Protein AF-A0A0C2BVC5-F1 (afdb_monomer_lite)

Radius of gyration: 15.93 Å; chains: 1; bounding box: 23×32×45 Å

Foldseek 3Di:
DDQDPVPSDDDDAAAEDEAEDDPVCVVVVVVVVVVLVVVCVVPDPLRRHHYDYDHQVVQVPPVDPCRHPVNVVVVVVVVSCVSGNDDD

pLDDT: mean 83.06, std 11.5, range [54.75, 97.75]

Secondary structure (DSSP, 8-state):
-EE-TTTSSEEPPPPEEEEE--GGGHHHHHHHHHHHHHHGGGS-GGGPPEEEEE-HHHHTTS--GGGSHHHHHHHHHHHHHHHH----

Structure (mmCIF, N/CA/C/O backbone):
data_AF-A0A0C2BVC5-F1
#
_entry.id   AF-A0A0C2BVC5-F1
#
loop_
_atom_site.group_PDB
_atom_site.id
_atom_site.type_symbol
_atom_site.label_atom_id
_atom_site.label_alt_id
_atom_site.label_comp_id
_atom_site.label_asym_id
_atom_site.label_entity_id
_atom_site.label_seq_id
_atom_site.pdbx_PDB_ins_code
_atom_site.Cartn_x
_atom_site.Cartn_y
_atom_site.Cartn_z
_atom_site.occupancy
_atom_site.B_iso_or_equiv
_atom_site.auth_seq_id
_atom_site.auth_comp_id
_atom_site.auth_asym_id
_atom_site.auth_atom_id
_atom_site.pdbx_PDB_model_num
ATOM 1 N N . TRP A 1 1 ? 4.771 4.538 15.153 1.00 54.75 1 TRP A N 1
ATOM 2 C CA . TRP A 1 1 ? 4.286 4.659 16.543 1.00 54.75 1 TRP A CA 1
ATOM 3 C C . TRP A 1 1 ? 3.403 5.894 16.665 1.00 54.75 1 TRP A C 1
ATOM 5 O O . TRP A 1 1 ? 3.734 6.908 16.055 1.00 54.75 1 TRP A O 1
ATOM 15 N N . SER A 1 2 ? 2.261 5.801 17.353 1.00 58.59 2 SER A N 1
ATOM 16 C CA . SER A 1 2 ? 1.427 6.954 17.756 1.00 58.59 2 SER A CA 1
ATOM 17 C C . SER A 1 2 ? 1.256 6.924 19.264 1.00 58.59 2 SER A C 1
ATOM 19 O O . SER A 1 2 ? 1.124 5.828 19.807 1.00 58.59 2 SER A O 1
ATOM 21 N N . GLN A 1 3 ? 1.195 8.077 19.929 1.00 60.19 3 GLN A N 1
ATOM 22 C CA . GLN A 1 3 ? 0.544 8.108 21.235 1.00 60.19 3 GLN A CA 1
ATOM 23 C C . GLN A 1 3 ? -0.967 8.101 21.029 1.00 60.19 3 GLN A C 1
ATOM 25 O O . GLN A 1 3 ? -1.473 8.825 20.169 1.00 60.19 3 GLN A O 1
ATOM 30 N N . ASP A 1 4 ? -1.664 7.284 21.808 1.00 61.75 4 ASP A N 1
ATOM 31 C CA . ASP A 1 4 ? -3.109 7.386 21.962 1.00 61.75 4 ASP A CA 1
ATOM 32 C C . ASP A 1 4 ? -3.420 8.237 23.208 1.00 61.75 4 ASP A C 1
ATOM 34 O O . ASP A 1 4 ? -3.108 7.821 24.333 1.00 61.75 4 ASP A O 1
ATOM 38 N N . PRO A 1 5 ? -4.030 9.428 23.034 1.00 62.47 5 PRO A N 1
ATOM 39 C CA . PRO A 1 5 ? -4.396 10.304 24.142 1.00 62.47 5 PRO A CA 1
ATOM 40 C C . PRO A 1 5 ? -5.336 9.644 25.160 1.00 62.47 5 PRO A C 1
ATOM 42 O O . PRO A 1 5 ? -5.343 10.049 26.322 1.00 62.47 5 PRO A O 1
ATOM 45 N N . ALA A 1 6 ? -6.120 8.642 24.746 1.00 66.25 6 ALA A N 1
ATOM 46 C CA . ALA A 1 6 ? -7.100 7.971 25.594 1.00 66.25 6 ALA A CA 1
ATOM 47 C C . ALA A 1 6 ? -6.482 6.905 26.511 1.00 66.25 6 ALA A C 1
ATOM 49 O O . ALA A 1 6 ? -7.008 6.653 27.593 1.00 66.25 6 ALA A O 1
ATOM 50 N N . THR A 1 7 ? -5.360 6.295 26.117 1.00 66.31 7 THR A N 1
ATOM 51 C CA . THR A 1 7 ? -4.755 5.170 26.855 1.00 66.31 7 THR A CA 1
ATOM 52 C C . THR A 1 7 ? -3.387 5.485 27.456 1.00 66.31 7 THR A C 1
ATOM 54 O O . THR A 1 7 ? -2.857 4.665 28.206 1.00 66.31 7 THR A O 1
ATOM 57 N N . ARG A 1 8 ?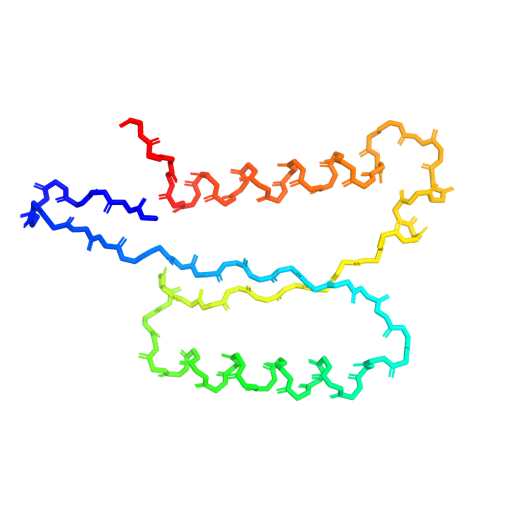 -2.796 6.658 27.155 1.00 62.47 8 ARG A N 1
ATOM 58 C CA . ARG A 1 8 ? -1.392 7.009 27.484 1.00 62.47 8 ARG A CA 1
ATOM 59 C C .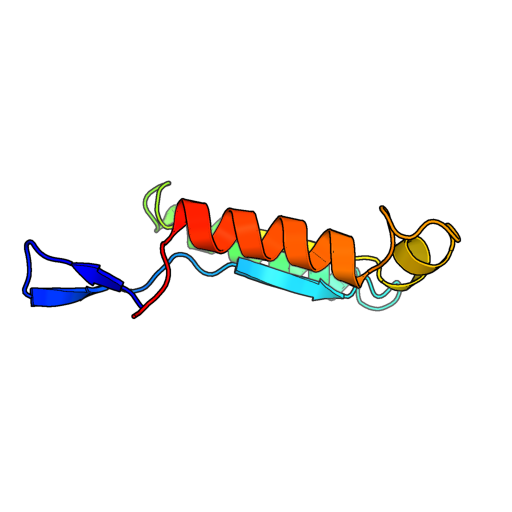 ARG A 1 8 ? -0.374 5.959 26.998 1.00 62.47 8 ARG A C 1
ATOM 61 O O . ARG A 1 8 ? 0.775 5.957 27.437 1.00 62.47 8 ARG A O 1
ATOM 68 N N . GLY A 1 9 ? -0.798 5.066 26.105 1.00 64.38 9 GLY A N 1
ATOM 69 C CA . GLY A 1 9 ? -0.017 3.970 25.557 1.00 64.38 9 GLY A CA 1
ATOM 70 C C . GLY A 1 9 ? 0.525 4.295 24.170 1.00 64.38 9 GLY A C 1
ATOM 71 O O . GLY A 1 9 ? 0.056 5.201 23.476 1.00 64.38 9 GLY A O 1
ATOM 72 N N . VAL A 1 10 ? 1.535 3.532 23.757 1.00 60.78 10 VAL A N 1
ATOM 73 C CA . VAL A 1 10 ? 2.044 3.559 22.385 1.00 60.78 10 VAL A CA 1
ATOM 74 C C . VAL A 1 10 ? 1.240 2.559 21.565 1.00 60.78 10 VAL A C 1
ATOM 76 O O . VAL A 1 10 ? 1.219 1.377 21.898 1.00 60.78 10 VAL A O 1
ATOM 79 N N . VAL A 1 11 ? 0.621 3.015 20.477 1.00 64.94 11 VAL A N 1
ATOM 80 C CA . VAL A 1 11 ? -0.110 2.137 19.554 1.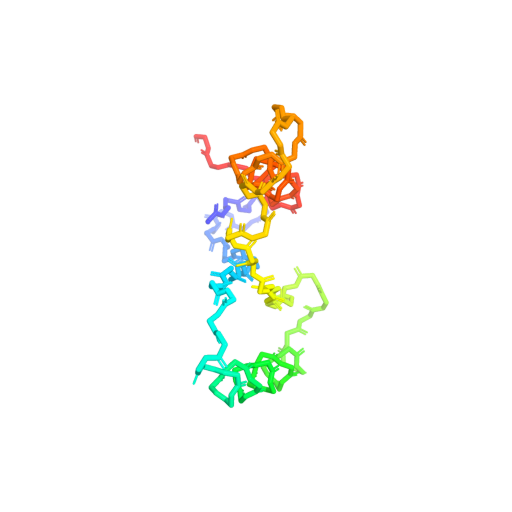00 64.94 11 VAL A CA 1
ATOM 81 C C . VAL A 1 11 ? 0.726 1.871 18.305 1.00 64.94 11 VAL A C 1
ATOM 83 O O . VAL A 1 11 ? 1.384 2.771 17.753 1.00 64.94 11 VAL A O 1
ATOM 86 N N . GLY A 1 12 ? 0.713 0.611 17.867 1.00 64.00 12 GLY A N 1
ATOM 87 C CA . GLY A 1 12 ? 1.221 0.212 16.559 1.00 64.00 12 GLY A CA 1
ATOM 88 C C . GLY A 1 12 ? 0.420 0.915 15.466 1.00 64.00 12 GLY A C 1
ATOM 89 O O . GLY A 1 12 ? -0.801 0.979 15.535 1.00 64.00 12 GLY A O 1
ATOM 90 N N . LYS A 1 13 ? 1.111 1.492 14.479 1.00 71.75 13 LYS A N 1
ATOM 91 C CA . LYS A 1 13 ? 0.459 2.056 13.290 1.00 71.75 13 LYS A CA 1
ATOM 92 C C . LYS A 1 13 ? 0.379 0.963 12.218 1.00 71.75 13 LYS A C 1
ATOM 94 O O . LYS A 1 13 ? 1.287 0.127 12.188 1.00 71.75 13 LYS A O 1
ATOM 99 N N . PRO A 1 14 ? -0.641 0.979 11.345 1.00 73.00 14 PRO A N 1
ATOM 100 C CA . PRO A 1 14 ? -0.749 0.038 10.234 1.00 73.00 14 PRO A CA 1
ATOM 101 C C . PRO A 1 14 ? 0.539 0.057 9.409 1.00 73.00 14 PRO A C 1
ATOM 103 O O . PRO A 1 14 ? 1.084 1.123 9.107 1.00 73.00 14 PRO A O 1
ATOM 106 N N . LEU A 1 15 ? 1.066 -1.125 9.098 1.00 80.00 15 LEU A N 1
ATOM 107 C CA . LEU A 1 15 ? 2.318 -1.250 8.360 1.00 80.00 15 LEU A CA 1
ATOM 108 C C . LEU A 1 15 ? 2.062 -1.024 6.869 1.00 80.00 15 LEU A C 1
ATOM 110 O O . LEU A 1 15 ? 1.241 -1.712 6.262 1.00 80.00 15 LEU A O 1
ATOM 114 N N . ILE A 1 16 ? 2.805 -0.086 6.281 1.00 83.69 16 ILE A N 1
ATOM 115 C CA . ILE A 1 16 ? 2.857 0.123 4.834 1.00 83.69 16 ILE A CA 1
ATOM 116 C C . ILE A 1 16 ? 4.175 -0.459 4.338 1.00 83.69 16 ILE A C 1
ATOM 118 O O . ILE A 1 16 ? 5.243 0.080 4.626 1.00 83.69 16 ILE A O 1
ATOM 122 N N . LEU A 1 17 ? 4.097 -1.563 3.599 1.00 86.69 17 LEU A N 1
ATOM 123 C CA . LEU A 1 17 ? 5.251 -2.190 2.972 1.00 86.69 17 LEU A CA 1
ATOM 124 C C . LEU A 1 17 ? 5.292 -1.845 1.484 1.00 86.69 17 LEU A C 1
ATOM 126 O O . LEU A 1 17 ? 4.350 -2.125 0.736 1.00 86.69 17 LEU A O 1
ATOM 130 N N . VAL A 1 18 ? 6.414 -1.265 1.067 1.00 88.00 18 VAL A N 1
ATOM 131 C CA . VAL A 1 18 ? 6.734 -0.993 -0.333 1.00 88.00 18 VAL A CA 1
ATOM 132 C C . VAL A 1 18 ? 7.833 -1.954 -0.757 1.00 88.00 18 VAL A C 1
ATOM 134 O O . VAL A 1 18 ? 8.915 -1.952 -0.176 1.00 88.00 18 VAL A O 1
ATOM 137 N N . ASP A 1 19 ? 7.544 -2.766 -1.763 1.00 90.31 19 ASP A N 1
ATOM 138 C CA . ASP A 1 19 ? 8.491 -3.700 -2.364 1.00 90.31 19 ASP A CA 1
ATOM 139 C C . ASP A 1 19 ? 8.904 -3.218 -3.757 1.00 90.31 19 ASP A C 1
ATOM 141 O O . ASP A 1 19 ? 8.089 -2.642 -4.484 1.00 90.31 19 ASP A O 1
ATOM 145 N N . ILE A 1 20 ? 10.155 -3.450 -4.147 1.00 88.94 20 ILE A N 1
ATOM 146 C CA . ILE A 1 20 ? 10.642 -3.075 -5.478 1.00 88.94 20 ILE A CA 1
ATOM 147 C C . ILE A 1 20 ? 10.097 -4.088 -6.484 1.00 88.94 20 ILE A C 1
ATOM 149 O O . ILE A 1 20 ? 10.116 -5.296 -6.262 1.00 88.94 20 ILE A O 1
ATOM 153 N N . HIS A 1 21 ? 9.583 -3.601 -7.609 1.00 89.81 21 HIS A N 1
ATOM 154 C CA . HIS A 1 21 ? 9.112 -4.474 -8.673 1.00 89.81 21 HIS A CA 1
ATOM 155 C C . HIS A 1 21 ? 10.289 -5.138 -9.403 1.00 89.81 21 HIS A C 1
ATOM 157 O O . HIS A 1 21 ? 10.800 -4.606 -10.385 1.00 89.81 21 HIS A O 1
ATOM 163 N N . GLU A 1 22 ? 10.682 -6.321 -8.934 1.00 87.44 22 GLU A N 1
ATOM 164 C CA . GLU A 1 22 ? 11.719 -7.146 -9.552 1.00 87.44 22 GLU A CA 1
ATOM 165 C C . GLU A 1 22 ? 11.105 -8.254 -10.429 1.00 87.44 22 GLU A C 1
ATOM 167 O O . GLU A 1 22 ? 10.420 -9.147 -9.910 1.00 87.44 22 GLU A O 1
ATOM 172 N N . PRO A 1 23 ? 11.360 -8.268 -11.754 1.00 87.88 23 PRO A N 1
ATOM 173 C CA . PRO A 1 23 ? 10.782 -9.255 -12.673 1.00 87.88 23 PRO A CA 1
ATOM 174 C C . PRO A 1 23 ? 11.079 -10.709 -12.293 1.00 87.88 23 PRO A C 1
ATOM 176 O O . PRO A 1 23 ? 10.274 -11.600 -12.566 1.00 87.88 23 PRO A O 1
ATOM 179 N N . HIS A 1 24 ? 12.214 -10.959 -11.641 1.00 91.12 24 HIS A N 1
ATOM 180 C CA . HIS A 1 24 ? 12.640 -12.297 -11.233 1.00 91.12 24 HIS A CA 1
ATOM 181 C C . HIS A 1 24 ? 12.120 -12.712 -9.846 1.00 91.12 24 HIS A C 1
ATOM 183 O O . HIS A 1 24 ? 12.225 -13.881 -9.485 1.00 91.12 24 HIS A O 1
ATOM 189 N N . ALA A 1 25 ? 11.505 -11.796 -9.090 1.00 90.12 25 ALA A N 1
ATOM 190 C CA . ALA A 1 25 ? 10.963 -12.053 -7.753 1.00 90.12 25 ALA A CA 1
ATOM 191 C C . ALA A 1 25 ? 9.429 -12.214 -7.734 1.00 90.12 25 ALA A C 1
ATOM 193 O O . ALA A 1 25 ? 8.822 -12.261 -6.664 1.00 90.12 25 ALA A O 1
ATOM 194 N N . GLN A 1 26 ? 8.779 -12.331 -8.900 1.00 89.75 26 GLN A N 1
ATOM 195 C CA . GLN A 1 26 ? 7.312 -12.355 -9.019 1.00 89.75 26 GLN A CA 1
ATOM 196 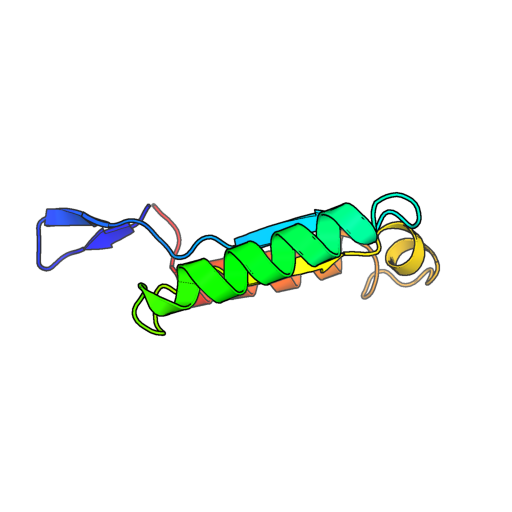C C . GLN A 1 26 ? 6.640 -13.446 -8.172 1.00 89.75 26 GLN A C 1
ATOM 198 O O . GLN A 1 26 ? 5.611 -13.184 -7.550 1.00 89.75 26 GLN A O 1
ATOM 203 N N . THR A 1 27 ? 7.228 -14.643 -8.099 1.00 94.25 27 THR A N 1
ATOM 204 C CA . THR A 1 27 ? 6.704 -15.742 -7.270 1.00 94.25 27 THR A CA 1
ATOM 205 C C . THR A 1 27 ? 6.761 -15.400 -5.782 1.00 94.25 27 THR A C 1
ATOM 207 O O . THR A 1 27 ? 5.782 -15.598 -5.064 1.00 94.25 27 THR A O 1
ATOM 210 N N . ALA A 1 28 ? 7.878 -14.834 -5.314 1.00 92.19 28 ALA A N 1
ATOM 211 C CA . ALA A 1 28 ? 8.024 -14.408 -3.925 1.00 92.19 28 ALA A CA 1
ATOM 212 C C . ALA A 1 28 ? 7.040 -13.278 -3.589 1.00 92.19 28 ALA A C 1
ATOM 214 O O . ALA A 1 28 ? 6.335 -13.362 -2.585 1.00 92.19 28 ALA A O 1
ATOM 215 N N . ALA A 1 29 ? 6.905 -12.285 -4.473 1.00 92.31 29 ALA A N 1
ATOM 216 C CA . ALA A 1 29 ? 5.931 -11.207 -4.327 1.00 92.31 29 ALA A CA 1
ATOM 217 C C . ALA A 1 29 ? 4.484 -11.735 -4.290 1.00 92.31 29 ALA A C 1
ATOM 219 O O . ALA A 1 29 ? 3.664 -11.257 -3.506 1.00 92.31 29 ALA A O 1
ATOM 220 N N . ALA A 1 30 ? 4.150 -12.748 -5.096 1.00 94.25 30 ALA A N 1
ATOM 221 C CA . ALA A 1 30 ? 2.834 -13.385 -5.072 1.00 94.25 30 ALA A CA 1
ATOM 222 C C . ALA A 1 30 ? 2.563 -14.099 -3.737 1.00 94.25 30 ALA A C 1
ATOM 224 O O . ALA A 1 30 ? 1.505 -13.894 -3.140 1.00 94.25 30 ALA A O 1
ATOM 225 N N . HIS A 1 31 ? 3.524 -14.877 -3.230 1.00 95.62 31 HIS A N 1
ATOM 226 C CA . HIS A 1 31 ? 3.406 -15.511 -1.914 1.00 95.62 31 HIS A CA 1
ATOM 227 C C . HIS A 1 31 ? 3.294 -14.479 -0.789 1.00 95.62 31 HIS A C 1
ATOM 229 O O . HIS A 1 31 ? 2.467 -14.636 0.108 1.00 95.62 31 HIS A O 1
ATOM 235 N N . PHE A 1 32 ? 4.052 -13.386 -0.867 1.00 94.31 32 PHE A N 1
ATOM 236 C CA . PHE A 1 32 ? 3.984 -12.315 0.118 1.00 94.31 32 PHE A CA 1
ATOM 237 C C . PHE A 1 32 ? 2.612 -11.623 0.122 1.00 94.31 32 PHE A C 1
ATOM 239 O O . PHE A 1 32 ? 2.021 -11.427 1.182 1.00 94.31 32 PHE A O 1
ATOM 246 N N . ARG A 1 33 ? 2.035 -11.338 -1.056 1.00 94.81 33 ARG A N 1
ATOM 247 C CA . ARG A 1 33 ? 0.660 -10.809 -1.180 1.00 94.81 33 ARG A CA 1
ATOM 248 C C . ARG A 1 33 ? -0.373 -11.728 -0.533 1.00 94.81 33 ARG A C 1
ATOM 250 O O . ARG A 1 33 ? -1.288 -11.242 0.129 1.00 94.81 33 ARG A O 1
ATOM 257 N N . LEU A 1 34 ? -0.239 -13.041 -0.723 1.00 96.88 34 LEU A N 1
ATOM 258 C CA . LEU A 1 34 ? -1.126 -14.024 -0.097 1.00 96.88 34 LEU A CA 1
ATOM 259 C C . LEU A 1 34 ? -0.972 -14.030 1.427 1.00 96.88 34 LEU A C 1
ATOM 261 O O . LEU A 1 34 ? -1.982 -14.050 2.126 1.00 96.88 34 LEU A O 1
ATOM 265 N N . ALA A 1 35 ? 0.258 -13.941 1.937 1.00 96.25 35 ALA A N 1
ATOM 266 C CA . ALA A 1 35 ? 0.521 -13.843 3.370 1.00 96.25 35 ALA A CA 1
ATOM 267 C C . ALA A 1 35 ? -0.092 -12.571 3.977 1.00 96.25 35 ALA A C 1
ATOM 269 O O . ALA A 1 35 ? -0.794 -12.655 4.979 1.00 96.25 35 ALA A O 1
ATOM 270 N N . VAL A 1 36 ? 0.078 -11.410 3.335 1.00 95.81 36 VAL A N 1
ATOM 271 C CA . VAL A 1 36 ? -0.554 -10.148 3.763 1.00 95.81 36 VAL A CA 1
ATOM 272 C C . VAL A 1 36 ? -2.078 -10.272 3.773 1.00 95.81 36 VAL A C 1
ATOM 274 O O . VAL A 1 36 ? -2.725 -9.907 4.753 1.00 95.81 36 VAL A O 1
ATOM 277 N N . LYS A 1 37 ? -2.666 -10.847 2.715 1.00 96.31 37 LYS A N 1
ATOM 278 C CA . LYS A 1 37 ? -4.115 -11.083 2.641 1.00 96.31 37 LYS A CA 1
ATOM 279 C C . LYS A 1 37 ? -4.605 -12.011 3.755 1.00 96.31 37 LYS A C 1
ATOM 281 O O . LYS A 1 37 ? -5.693 -11.794 4.278 1.00 96.31 37 LYS A O 1
ATOM 286 N N . TYR A 1 38 ? -3.835 -13.042 4.090 1.00 97.75 38 TYR A N 1
ATOM 287 C CA . TYR A 1 38 ? -4.149 -13.957 5.183 1.00 97.75 38 TYR A CA 1
ATOM 288 C C . TYR A 1 38 ? -4.080 -13.255 6.543 1.00 97.75 38 TYR A C 1
ATOM 290 O O . TYR A 1 38 ? -5.034 -13.328 7.309 1.00 97.75 38 TYR A O 1
ATOM 298 N N . LEU A 1 39 ? -3.006 -12.510 6.818 1.00 95.62 39 LEU A N 1
ATOM 299 C CA . LEU A 1 39 ? -2.832 -11.776 8.076 1.00 95.62 39 LEU A CA 1
ATOM 300 C C . LEU A 1 39 ? -3.942 -10.745 8.307 1.00 95.62 39 LEU A C 1
ATOM 302 O O . LEU A 1 39 ? -4.445 -10.623 9.421 1.00 95.62 39 LEU A O 1
ATOM 306 N N . ASN A 1 40 ? -4.388 -10.066 7.249 1.00 95.56 40 ASN A N 1
ATOM 307 C CA . ASN A 1 40 ? -5.477 -9.093 7.336 1.00 95.56 40 ASN A CA 1
ATOM 308 C C . ASN A 1 40 ? -6.835 -9.711 7.727 1.00 95.56 40 ASN A C 1
ATOM 310 O O . ASN A 1 40 ? -7.733 -8.970 8.094 1.00 95.56 40 ASN A O 1
ATOM 314 N N . GLN A 1 41 ? -7.007 -11.040 7.717 1.00 97.31 41 GLN A N 1
ATOM 315 C CA . GLN A 1 41 ? -8.225 -11.681 8.246 1.00 97.31 41 GLN A CA 1
ATOM 316 C C . GLN A 1 41 ? -8.345 -11.558 9.771 1.00 97.31 41 GLN A C 1
ATOM 318 O O . GLN A 1 41 ? -9.434 -11.713 10.317 1.00 97.31 41 GLN A O 1
ATOM 323 N N . PHE A 1 42 ? -7.228 -11.290 10.450 1.00 95.75 42 PHE A N 1
ATOM 324 C CA . PHE A 1 42 ? -7.142 -11.192 11.905 1.00 95.75 42 PHE A CA 1
ATOM 325 C C . PHE A 1 42 ? -7.010 -9.746 12.398 1.00 95.75 42 PHE A C 1
ATOM 327 O O . PHE A 1 42 ? -6.909 -9.526 13.603 1.00 95.75 42 PHE A O 1
ATOM 334 N N . LEU A 1 43 ? -6.992 -8.768 11.487 1.00 89.19 43 LEU A N 1
ATOM 335 C CA . LEU A 1 43 ? -6.849 -7.349 11.805 1.00 89.19 43 LEU A CA 1
ATOM 336 C C . LEU A 1 43 ? -8.162 -6.615 11.520 1.00 89.19 43 LEU A C 1
ATOM 338 O O . LEU A 1 43 ? -8.838 -6.929 10.539 1.00 89.19 43 LEU A O 1
ATOM 342 N N . PRO A 1 44 ? -8.540 -5.615 12.335 1.00 90.62 44 PRO A N 1
ATOM 343 C CA . PRO A 1 44 ? -9.624 -4.724 11.961 1.00 90.62 44 PRO A CA 1
ATOM 344 C C . PRO A 1 44 ? -9.246 -3.948 10.684 1.00 90.62 44 PRO A C 1
ATOM 346 O O . PRO A 1 44 ? -8.062 -3.693 10.447 1.00 90.62 44 PRO A O 1
ATOM 349 N N . PRO A 1 45 ? -10.222 -3.493 9.876 1.00 88.19 45 PRO A N 1
ATOM 350 C CA . PRO A 1 45 ? -9.945 -2.775 8.629 1.00 88.19 45 PRO A CA 1
ATOM 351 C C . PRO A 1 45 ? -9.035 -1.549 8.782 1.00 88.19 45 PRO A C 1
ATOM 353 O O . PRO A 1 45 ? -8.265 -1.237 7.877 1.00 88.19 45 PRO A O 1
ATOM 356 N N . SER A 1 46 ? -9.094 -0.871 9.933 1.00 84.56 46 SER A N 1
ATOM 357 C CA . SER A 1 46 ? -8.237 0.272 10.275 1.00 84.56 46 SER A CA 1
ATOM 358 C C . SER A 1 46 ? -6.762 -0.092 10.458 1.00 84.56 46 SER A C 1
ATOM 360 O O . SER A 1 46 ? -5.913 0.794 10.410 1.00 84.56 46 SER A O 1
ATOM 362 N N . GLU A 1 47 ? -6.456 -1.371 10.671 1.00 86.19 47 GLU A N 1
ATOM 363 C CA . GLU A 1 47 ? -5.117 -1.890 10.961 1.00 86.19 47 GLU A CA 1
ATOM 364 C C . GLU A 1 47 ? -4.583 -2.823 9.877 1.00 86.19 47 GLU A C 1
ATOM 366 O O . GLU A 1 47 ? -3.498 -3.381 10.028 1.00 86.19 47 GLU A O 1
ATOM 371 N N . HIS A 1 48 ? -5.306 -2.974 8.763 1.00 90.81 48 HIS A N 1
ATOM 372 C CA . HIS A 1 48 ? -4.839 -3.776 7.642 1.00 90.81 48 HIS A CA 1
ATOM 373 C C . HIS A 1 48 ? -3.434 -3.358 7.195 1.00 90.81 48 HIS A C 1
ATOM 375 O O . HIS A 1 48 ? -3.135 -2.182 6.977 1.00 90.81 48 HIS A O 1
ATOM 381 N N . ILE A 1 49 ? -2.589 -4.360 6.979 1.00 91.62 49 ILE A N 1
ATOM 382 C CA . ILE A 1 49 ? -1.273 -4.197 6.377 1.00 91.62 49 ILE A CA 1
ATOM 383 C C . ILE A 1 49 ? -1.478 -3.815 4.910 1.00 91.62 49 ILE A C 1
ATOM 385 O O . ILE A 1 49 ? -2.120 -4.548 4.146 1.00 91.62 49 ILE A O 1
ATOM 389 N N . ALA A 1 50 ? -0.912 -2.679 4.510 1.00 90.38 50 ALA A N 1
ATOM 390 C CA . ALA A 1 50 ? -0.906 -2.223 3.129 1.00 90.38 50 ALA A CA 1
ATOM 391 C C . ALA A 1 50 ? 0.377 -2.703 2.444 1.00 90.38 50 ALA A C 1
ATOM 393 O O . ALA A 1 50 ? 1.480 -2.357 2.860 1.00 90.38 50 ALA A O 1
ATOM 394 N N . TYR A 1 51 ? 0.239 -3.485 1.374 1.00 92.62 51 TYR A N 1
ATOM 395 C CA . TYR A 1 51 ? 1.362 -3.936 0.554 1.00 92.62 51 TYR A CA 1
ATOM 396 C C . TYR A 1 51 ? 1.241 -3.379 -0.861 1.00 92.62 51 TYR A C 1
ATOM 398 O O . TYR A 1 51 ? 0.208 -3.551 -1.513 1.00 92.62 51 TYR A O 1
ATOM 406 N N . MET A 1 52 ? 2.309 -2.751 -1.350 1.00 90.38 52 MET A N 1
ATOM 407 C CA . MET A 1 52 ? 2.395 -2.247 -2.717 1.00 90.38 52 MET A CA 1
ATOM 408 C C . MET A 1 52 ? 3.733 -2.616 -3.361 1.00 90.38 52 MET A C 1
ATOM 410 O O . MET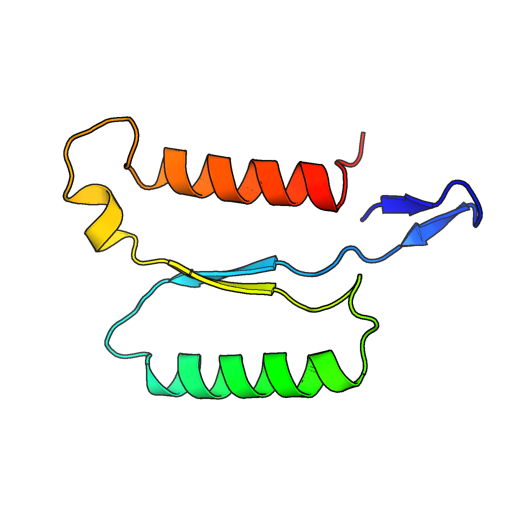 A 1 52 ? 4.767 -2.640 -2.701 1.00 90.38 52 MET A O 1
ATOM 414 N N . SER A 1 53 ? 3.707 -2.882 -4.667 1.00 90.56 53 SER A N 1
ATOM 415 C CA . SER A 1 53 ? 4.911 -3.093 -5.475 1.00 90.56 53 SER A CA 1
ATOM 416 C C . SER A 1 53 ? 5.180 -1.841 -6.304 1.00 90.56 53 SER A C 1
ATOM 418 O O . SER A 1 53 ? 4.254 -1.294 -6.906 1.00 90.56 53 SER A O 1
ATOM 420 N N . PHE A 1 54 ? 6.428 -1.385 -6.316 1.00 89.56 54 PHE A N 1
ATOM 421 C CA . PHE A 1 54 ? 6.842 -0.123 -6.907 1.00 89.56 54 PHE A CA 1
ATOM 422 C C . PHE A 1 54 ? 7.917 -0.337 -7.980 1.00 89.56 54 PHE A C 1
ATOM 424 O O . PHE A 1 54 ? 9.018 -0.811 -7.706 1.00 89.56 54 PHE A O 1
ATOM 431 N N . ASP A 1 55 ? 7.587 0.017 -9.222 1.00 88.62 55 ASP A N 1
ATOM 432 C CA . ASP A 1 55 ? 8.472 -0.104 -10.386 1.00 88.62 55 ASP A CA 1
ATOM 433 C C . ASP A 1 55 ? 9.318 1.167 -10.549 1.00 88.62 55 ASP A C 1
ATOM 435 O O . ASP A 1 55 ? 8.963 2.109 -11.264 1.00 88.62 55 ASP A O 1
ATOM 439 N N . VAL A 1 56 ? 10.452 1.181 -9.844 1.00 87.56 56 VAL A N 1
ATOM 440 C CA . VAL A 1 56 ? 11.422 2.288 -9.830 1.00 87.56 56 VAL A CA 1
ATOM 441 C C . VAL A 1 56 ? 11.928 2.598 -11.244 1.00 87.56 56 VAL A C 1
ATOM 443 O O . VAL A 1 56 ? 12.036 3.766 -11.628 1.00 87.56 56 VAL A O 1
ATOM 446 N N . ALA A 1 57 ? 12.205 1.559 -12.040 1.00 84.56 57 ALA A N 1
ATOM 447 C CA . ALA A 1 57 ? 12.746 1.695 -13.390 1.00 84.56 57 ALA A CA 1
ATOM 448 C C . ALA A 1 57 ? 11.752 2.390 -14.331 1.00 84.56 57 ALA A C 1
ATOM 450 O O . ALA A 1 57 ? 12.134 3.253 -15.126 1.00 84.56 57 ALA A O 1
ATOM 451 N N . ARG A 1 58 ? 10.461 2.063 -14.216 1.00 82.44 58 ARG A N 1
ATOM 452 C CA . ARG A 1 58 ? 9.400 2.706 -14.997 1.00 82.44 58 ARG A CA 1
ATOM 453 C C . ARG A 1 58 ? 9.181 4.160 -14.590 1.00 82.44 58 ARG A C 1
ATOM 455 O O . ARG A 1 58 ? 9.011 4.999 -15.474 1.00 82.44 58 ARG A O 1
ATOM 462 N N . CYS A 1 59 ? 9.233 4.470 -13.295 1.00 80.62 59 CYS A N 1
ATOM 463 C CA . CYS A 1 59 ? 9.071 5.837 -12.788 1.00 80.62 59 CYS A CA 1
ATOM 464 C C . CYS A 1 59 ? 10.188 6.793 -13.233 1.00 80.62 59 CYS A C 1
ATOM 466 O O . CYS A 1 59 ? 9.949 7.987 -13.351 1.00 80.62 59 CYS A O 1
ATOM 468 N N . ASN A 1 60 ? 11.391 6.302 -13.535 1.00 74.50 60 ASN A N 1
ATOM 469 C CA . ASN A 1 60 ? 12.485 7.161 -14.002 1.00 74.50 60 ASN A CA 1
ATOM 470 C C . ASN A 1 60 ? 12.524 7.351 -15.534 1.00 74.50 60 ASN A C 1
ATOM 472 O O . ASN A 1 60 ? 13.360 8.085 -16.053 1.00 74.50 60 ASN A O 1
ATOM 476 N N . LYS A 1 61 ? 11.641 6.673 -16.283 1.00 69.81 61 LYS A N 1
ATOM 477 C CA . LYS A 1 61 ? 11.635 6.701 -17.756 1.00 69.81 61 LYS A CA 1
ATOM 478 C C . LYS A 1 61 ? 10.904 7.919 -18.332 1.00 69.81 61 LYS A C 1
ATOM 480 O O . LYS A 1 61 ? 11.176 8.326 -19.459 1.00 69.81 61 LYS A O 1
ATOM 485 N N . ALA A 1 62 ? 9.980 8.501 -17.572 1.00 63.25 62 ALA A N 1
ATOM 486 C CA . ALA A 1 62 ? 9.314 9.746 -17.920 1.00 63.25 62 ALA A CA 1
ATOM 487 C C . ALA A 1 62 ? 10.156 10.907 -17.366 1.00 63.25 62 ALA A C 1
ATOM 489 O O . ALA A 1 62 ? 10.243 11.100 -16.162 1.00 63.25 62 ALA A O 1
ATOM 490 N N . SER A 1 63 ? 10.819 11.668 -18.238 1.00 61.72 63 SER A N 1
ATOM 491 C CA . SER A 1 63 ? 11.730 12.773 -17.878 1.00 61.72 63 SER A CA 1
ATOM 492 C C . SER A 1 63 ? 11.021 14.010 -17.277 1.00 61.72 63 SER A C 1
ATOM 494 O O . SER A 1 63 ? 11.476 15.141 -17.451 1.00 61.72 63 SER A O 1
ATOM 496 N N . ASN A 1 64 ? 9.880 13.840 -16.611 1.00 72.25 64 ASN A N 1
ATOM 497 C CA . ASN A 1 64 ? 9.122 14.901 -15.955 1.00 72.25 64 ASN A CA 1
ATOM 498 C C . ASN A 1 64 ? 9.340 14.854 -14.435 1.00 72.25 64 ASN A C 1
AT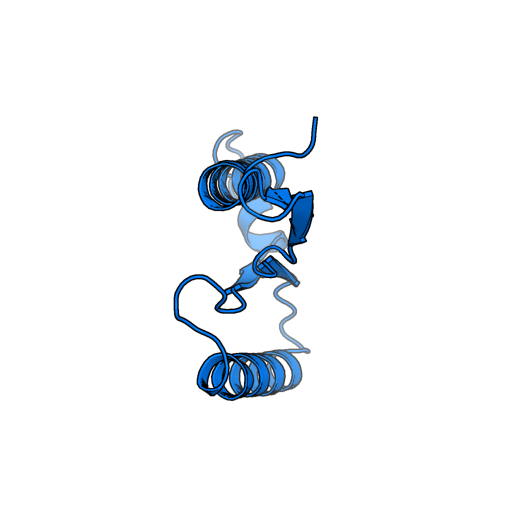OM 500 O O . ASN A 1 64 ? 9.245 13.815 -13.784 1.00 72.25 64 ASN A O 1
ATOM 504 N N . VAL A 1 65 ? 9.572 16.025 -13.843 1.00 70.06 65 VAL A N 1
ATOM 505 C CA . VAL A 1 65 ? 9.772 16.158 -12.392 1.00 70.06 65 VAL A CA 1
ATOM 506 C C . VAL A 1 65 ? 8.577 15.607 -11.608 1.00 70.06 65 VAL A C 1
ATOM 508 O O . VAL A 1 65 ? 8.772 15.006 -10.565 1.00 70.06 65 VAL A O 1
ATOM 511 N N . SER A 1 66 ? 7.355 15.723 -12.133 1.00 72.31 66 SER A N 1
ATOM 512 C CA . SER A 1 66 ? 6.130 15.290 -11.452 1.00 72.31 66 SER A CA 1
ATOM 513 C C . SER A 1 66 ? 5.877 13.778 -11.430 1.00 72.31 66 SER A C 1
ATOM 515 O O . SER A 1 66 ? 4.924 13.345 -10.784 1.00 72.31 66 SER A O 1
ATOM 517 N N . SER A 1 67 ? 6.663 12.956 -12.138 1.00 74.31 67 SER A N 1
ATOM 518 C CA . SER A 1 67 ? 6.454 11.498 -12.133 1.00 74.31 67 SER A CA 1
ATOM 519 C C . SER A 1 67 ? 7.699 10.667 -11.848 1.00 74.31 67 SER A C 1
ATOM 521 O O . SER A 1 67 ? 7.646 9.438 -11.917 1.00 74.31 67 SER A O 1
ATOM 523 N N . ASN A 1 68 ? 8.781 11.328 -11.430 1.00 86.62 68 ASN A N 1
ATOM 524 C CA . ASN A 1 68 ? 9.967 10.636 -10.963 1.00 86.62 68 ASN A CA 1
ATOM 525 C C . ASN A 1 68 ? 9.689 9.846 -9.669 1.00 86.62 68 ASN A C 1
ATOM 527 O O . ASN A 1 68 ? 8.675 10.012 -8.982 1.00 86.62 68 ASN A O 1
ATOM 531 N N . VAL A 1 69 ? 10.642 8.979 -9.339 1.00 88.88 69 VAL A N 1
ATOM 532 C CA . VAL A 1 69 ? 10.584 8.088 -8.178 1.00 88.88 69 VAL A CA 1
ATOM 533 C C . VAL A 1 69 ? 10.325 8.844 -6.874 1.00 88.88 69 VAL A C 1
ATOM 535 O O . VAL A 1 69 ? 9.467 8.431 -6.097 1.00 88.88 69 VAL A O 1
ATOM 538 N N . LEU A 1 70 ? 11.024 9.958 -6.645 1.00 88.81 70 LEU A N 1
ATOM 539 C CA . LEU A 1 70 ? 10.933 10.714 -5.397 1.00 88.81 70 LEU A CA 1
ATOM 540 C C . LEU A 1 70 ? 9.553 11.343 -5.218 1.00 88.81 70 LEU A C 1
ATOM 542 O O . LEU A 1 70 ? 8.972 11.209 -4.147 1.00 88.81 70 LEU A O 1
ATOM 546 N N . THR A 1 71 ? 8.983 11.937 -6.267 1.00 89.25 71 THR A N 1
ATOM 547 C CA . THR A 1 71 ? 7.637 12.527 -6.204 1.00 89.25 71 THR A CA 1
ATOM 548 C C . THR A 1 71 ? 6.575 11.471 -5.906 1.00 89.25 71 THR A C 1
ATOM 550 O O . THR A 1 71 ? 5.677 11.693 -5.097 1.00 89.25 71 THR A O 1
ATOM 553 N N . LYS A 1 72 ? 6.691 10.274 -6.493 1.00 88.38 72 LYS A N 1
ATOM 554 C CA . LYS A 1 72 ? 5.764 9.172 -6.197 1.00 88.38 72 LYS A CA 1
ATOM 555 C C . LYS A 1 72 ? 5.919 8.646 -4.771 1.00 88.38 72 LYS A C 1
ATOM 557 O O . LYS A 1 72 ? 4.914 8.357 -4.121 1.00 88.38 72 LYS A O 1
ATOM 562 N N . MET A 1 73 ? 7.149 8.551 -4.267 1.00 89.69 73 MET A N 1
ATOM 563 C CA . MET A 1 73 ? 7.392 8.179 -2.872 1.00 89.69 73 MET A CA 1
ATOM 564 C C . MET A 1 73 ? 6.884 9.243 -1.894 1.00 89.69 73 MET A C 1
ATOM 566 O O . MET A 1 73 ? 6.325 8.881 -0.862 1.00 89.69 73 MET A O 1
ATOM 570 N N . GLU A 1 74 ? 7.003 10.529 -2.228 1.00 91.69 74 GLU A N 1
ATOM 571 C CA . GLU A 1 74 ? 6.452 11.636 -1.441 1.00 91.69 74 GLU A CA 1
ATOM 572 C C . GLU A 1 74 ? 4.922 11.563 -1.361 1.00 91.69 74 GLU A C 1
ATOM 574 O O . GLU A 1 74 ? 4.370 11.637 -0.267 1.00 91.69 74 GLU A O 1
ATOM 579 N N . GLU A 1 75 ? 4.227 11.316 -2.478 1.00 90.44 75 GLU A N 1
ATOM 580 C CA . GLU A 1 75 ? 2.769 11.117 -2.486 1.00 90.44 75 GLU A CA 1
ATOM 581 C C . GLU A 1 75 ? 2.335 9.963 -1.563 1.00 90.44 75 GLU A C 1
ATOM 583 O O . GLU A 1 75 ? 1.333 10.067 -0.848 1.00 90.44 75 GLU A O 1
ATOM 588 N N . ILE A 1 76 ? 3.076 8.850 -1.579 1.00 89.69 76 ILE A N 1
ATOM 589 C CA . ILE A 1 76 ? 2.811 7.686 -0.723 1.00 89.69 76 ILE A CA 1
ATOM 590 C C . ILE A 1 76 ? 3.074 8.030 0.747 1.00 89.69 76 ILE A C 1
ATOM 592 O O . ILE A 1 76 ? 2.230 7.755 1.603 1.00 89.69 76 ILE A O 1
ATOM 596 N N . ALA A 1 77 ? 4.216 8.652 1.042 1.00 88.88 77 ALA A N 1
ATOM 597 C CA . ALA A 1 77 ? 4.598 9.046 2.393 1.00 88.88 77 ALA A CA 1
ATOM 598 C C . ALA A 1 77 ? 3.613 10.064 2.981 1.00 88.88 77 ALA A C 1
ATOM 600 O O . ALA A 1 77 ? 3.198 9.932 4.130 1.00 88.88 77 ALA A O 1
ATOM 601 N N . PHE A 1 78 ? 3.171 11.034 2.183 1.00 90.81 78 PHE A N 1
ATOM 602 C CA . PHE A 1 78 ? 2.183 12.020 2.599 1.00 90.81 78 PHE A CA 1
ATOM 603 C C . PHE A 1 78 ? 0.857 11.357 2.978 1.00 90.81 78 PHE A C 1
ATOM 605 O O . PHE A 1 78 ? 0.332 11.610 4.060 1.00 90.81 78 PHE A O 1
ATOM 612 N N . LYS A 1 79 ? 0.355 10.426 2.154 1.00 88.31 79 LYS A N 1
ATOM 613 C CA . LYS A 1 79 ? -0.850 9.642 2.480 1.00 88.31 79 LYS A CA 1
ATOM 614 C C . LYS A 1 79 ? -0.676 8.814 3.753 1.00 88.31 79 LYS A C 1
ATOM 616 O O . LYS A 1 79 ? -1.598 8.751 4.561 1.00 88.31 79 LYS A O 1
ATOM 621 N N . ALA A 1 80 ? 0.498 8.216 3.958 1.00 85.69 80 ALA A N 1
ATOM 622 C CA . ALA A 1 80 ? 0.816 7.469 5.175 1.00 85.69 80 ALA A CA 1
ATOM 623 C C . ALA A 1 80 ? 0.767 8.361 6.426 1.00 85.69 80 ALA A C 1
ATOM 625 O O . ALA A 1 80 ? 0.171 7.991 7.439 1.00 85.69 80 ALA A O 1
ATOM 626 N N . VAL A 1 81 ? 1.354 9.557 6.345 1.00 86.31 81 VAL A N 1
ATOM 627 C CA . VAL A 1 81 ? 1.331 10.546 7.429 1.00 86.31 81 VAL A CA 1
ATOM 628 C C . VAL A 1 81 ? -0.084 11.068 7.669 1.00 86.31 81 VAL A C 1
ATOM 630 O O . VAL A 1 81 ? -0.470 11.221 8.821 1.00 86.31 81 VAL A O 1
ATOM 633 N N . GLN A 1 82 ? -0.891 11.292 6.632 1.00 85.31 82 GLN A N 1
ATOM 634 C CA . GLN A 1 82 ? -2.292 11.693 6.805 1.00 85.31 82 GLN A CA 1
ATOM 635 C C . GLN A 1 82 ? -3.134 10.597 7.469 1.00 85.31 82 GLN A C 1
ATOM 637 O O . GLN A 1 82 ? -3.946 10.895 8.340 1.00 85.31 82 GLN A O 1
ATOM 642 N N . ALA A 1 83 ? -2.938 9.337 7.074 1.00 81.25 83 ALA A N 1
ATOM 643 C CA . ALA A 1 83 ? -3.715 8.214 7.587 1.00 81.25 83 ALA A CA 1
ATOM 644 C C . ALA A 1 83 ? -3.337 7.834 9.023 1.00 81.25 83 ALA A C 1
ATOM 646 O O . ALA A 1 83 ? -4.182 7.364 9.782 1.00 81.25 83 ALA A O 1
ATOM 647 N N . HIS A 1 84 ? -2.066 7.997 9.395 1.00 80.00 84 HIS A N 1
ATOM 648 C CA . HIS A 1 84 ? -1.565 7.473 10.663 1.00 80.00 84 HIS A CA 1
ATOM 649 C C . HIS A 1 84 ? -0.980 8.545 11.579 1.00 80.00 84 HIS A C 1
ATOM 651 O O . HIS A 1 84 ? -0.695 8.257 12.734 1.00 80.00 84 HIS A O 1
ATOM 657 N N . GLY A 1 85 ? -0.790 9.775 11.115 1.00 77.88 85 GLY A N 1
ATOM 658 C CA . GLY A 1 85 ? -0.118 10.849 11.842 1.00 77.88 85 GLY A CA 1
ATOM 659 C C . GLY A 1 85 ? 1.406 10.702 11.869 1.00 77.88 85 GLY A C 1
ATOM 660 O O . GLY A 1 85 ? 1.965 9.638 11.584 1.00 77.88 85 GLY A O 1
ATOM 661 N N . TRP A 1 86 ? 2.087 11.756 12.305 1.00 78.81 86 TRP A N 1
ATOM 662 C CA . TRP A 1 86 ? 3.530 11.793 12.558 1.00 78.81 86 TRP A CA 1
ATOM 663 C C . TRP A 1 86 ? 3.792 11.902 14.065 1.00 78.81 86 TRP A C 1
ATOM 665 O O . TRP A 1 86 ? 2.957 12.424 14.799 1.00 78.81 86 TRP A O 1
ATOM 675 N N . PHE A 1 87 ? 4.909 11.350 14.539 1.00 71.75 87 PHE A N 1
ATOM 676 C CA . PHE A 1 87 ? 5.317 11.504 15.936 1.00 71.75 87 PHE A CA 1
ATOM 677 C C . PHE A 1 87 ? 6.132 12.790 16.074 1.00 71.75 87 PHE A C 1
ATOM 679 O O . PHE A 1 87 ? 7.112 12.952 15.351 1.00 71.75 87 PHE A O 1
ATOM 686 N N . GLN A 1 88 ? 5.724 13.684 16.973 1.00 63.69 88 GLN A N 1
ATOM 687 C CA . GLN A 1 88 ? 6.373 14.974 17.203 1.00 63.69 88 GLN A CA 1
ATOM 688 C C . GLN A 1 88 ? 7.063 15.002 18.564 1.00 63.69 88 GLN A C 1
ATOM 690 O O . GLN A 1 88 ? 6.474 14.446 19.519 1.00 63.69 88 GLN A O 1
#

Organism: NCBI:txid51022

Sequence (88 aa):
WSQDPATRGVVGKPLILVDIHEPHAQTAAAHFRLAVKYLNQFLPPSEHIAYMSFDVARCNKASNVSSNVLTKMEEIAFKAVQAHGWFQ